Protein AF-A0A174U4W3-F1 (afdb_m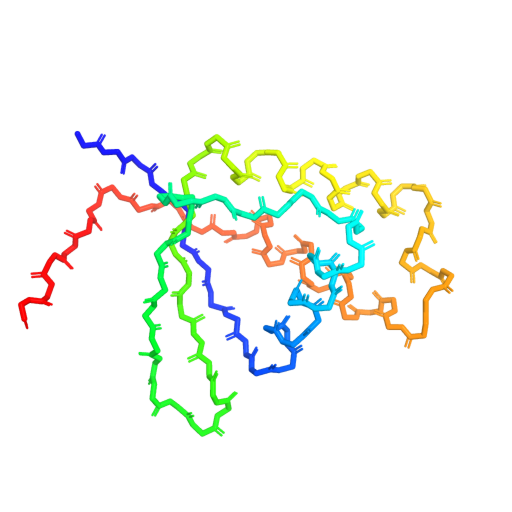onomer_lite)

pLDDT: mean 87.6, std 12.15, range [32.34, 96.44]

Organism: Bacteroides thetaiotaomicron (NCBI:txid818)

Radius of gyration: 13.61 Å; chains: 1; bounding box: 29×22×44 Å

Secondary structure (DSSP, 8-state):
---EEEEEE-HHHHHHHHHHHHTTSSPPPPTTTEEEEE---TT--EEEEEEHHHHHHHHHHHHHHHHTTTTTTSTTHHHHHHHHHHHHTPEEE-------

Structure (mmCIF, N/CA/C/O backbone):
data_AF-A0A174U4W3-F1
#
_entry.id   AF-A0A174U4W3-F1
#
loop_
_atom_site.group_PDB
_atom_site.id
_atom_site.type_symbol
_atom_site.label_atom_id
_atom_site.label_alt_id
_atom_site.label_comp_id
_atom_site.label_asym_id
_atom_site.label_entity_id
_atom_site.label_seq_id
_atom_site.pdbx_PDB_ins_code
_atom_site.Cartn_x
_atom_site.Cartn_y
_atom_site.Cartn_z
_atom_site.occupancy
_atom_site.B_iso_or_equiv
_atom_site.auth_seq_id
_atom_site.auth_comp_id
_atom_site.auth_asym_id
_atom_site.auth_atom_id
_atom_site.pdbx_PDB_model_num
ATOM 1 N N . MET A 1 1 ? -7.879 6.665 -21.535 1.00 56.38 1 MET A N 1
ATOM 2 C CA . MET A 1 1 ? -6.616 6.550 -20.781 1.00 56.38 1 MET A CA 1
ATOM 3 C C . MET A 1 1 ? -6.981 6.553 -19.312 1.00 56.38 1 MET A C 1
ATOM 5 O O . MET A 1 1 ? -7.648 7.485 -18.881 1.00 56.38 1 MET A O 1
ATOM 9 N N . GLU A 1 2 ? -6.683 5.474 -18.592 1.00 70.06 2 GLU A N 1
ATOM 10 C CA . GLU A 1 2 ? -7.009 5.361 -17.168 1.00 70.06 2 GLU A CA 1
ATOM 11 C C . GLU A 1 2 ? -5.755 5.687 -16.356 1.00 70.06 2 GLU A C 1
ATOM 13 O O . GLU A 1 2 ? -4.764 4.961 -16.418 1.00 70.06 2 GLU A O 1
ATOM 18 N N . THR A 1 3 ? -5.791 6.793 -15.613 1.00 84.56 3 THR A N 1
ATOM 19 C CA . THR A 1 3 ? -4.724 7.145 -14.673 1.00 84.56 3 THR A CA 1
ATOM 20 C C . THR A 1 3 ? -4.672 6.106 -13.559 1.00 84.56 3 THR A C 1
ATOM 22 O O . THR A 1 3 ? -5.705 5.751 -12.997 1.00 84.56 3 THR A O 1
ATOM 25 N N . LYS A 1 4 ? -3.472 5.641 -13.212 1.00 90.12 4 LYS A N 1
ATOM 26 C CA . LYS A 1 4 ? -3.233 4.712 -12.102 1.00 90.12 4 LYS A CA 1
ATOM 27 C C . LYS A 1 4 ? -2.179 5.246 -11.146 1.00 90.12 4 LYS A C 1
ATOM 29 O O . LYS A 1 4 ? -1.415 6.157 -11.470 1.00 90.12 4 LYS A O 1
ATOM 34 N N . LYS A 1 5 ? -2.138 4.655 -9.957 1.00 94.62 5 LYS A N 1
ATOM 35 C CA . LYS A 1 5 ? -1.129 4.929 -8.935 1.00 94.62 5 LYS A CA 1
ATOM 36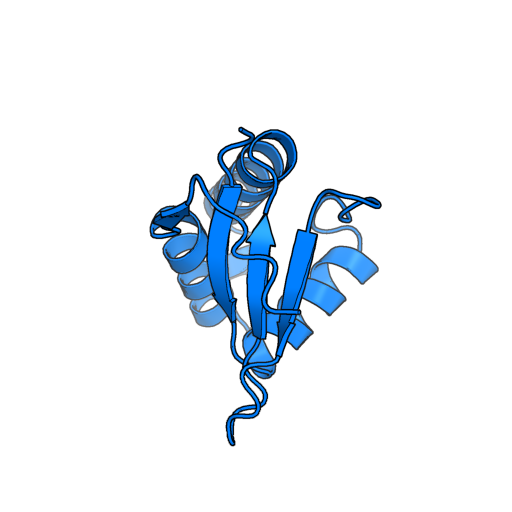 C C . LYS A 1 5 ? -0.022 3.896 -9.000 1.00 94.62 5 LYS A C 1
ATOM 38 O O . LYS A 1 5 ? -0.282 2.702 -8.887 1.00 94.62 5 LYS A O 1
ATOM 43 N N . LYS A 1 6 ? 1.213 4.353 -9.181 1.00 94.56 6 LYS A N 1
ATOM 44 C CA . LYS A 1 6 ? 2.406 3.509 -9.235 1.00 94.56 6 LYS A CA 1
ATOM 45 C C . LYS A 1 6 ? 3.169 3.589 -7.920 1.00 94.56 6 LYS A C 1
ATOM 47 O O . LYS A 1 6 ? 3.541 4.686 -7.494 1.00 94.56 6 LYS A O 1
ATOM 52 N N . GLN A 1 7 ? 3.459 2.428 -7.333 1.00 94.94 7 GLN A N 1
ATOM 53 C CA . GLN A 1 7 ? 4.343 2.309 -6.173 1.00 94.94 7 GLN A CA 1
ATOM 54 C C . GLN A 1 7 ? 5.138 0.995 -6.192 1.00 94.94 7 GLN A C 1
ATOM 56 O O . GLN A 1 7 ? 4.655 -0.022 -6.685 1.00 94.94 7 GLN A O 1
ATOM 61 N N . VAL A 1 8 ? 6.359 1.020 -5.659 1.00 93.94 8 VAL A N 1
ATOM 62 C CA . VAL A 1 8 ? 7.247 -0.137 -5.515 1.00 93.94 8 VAL A CA 1
ATOM 63 C C . VAL A 1 8 ? 7.222 -0.647 -4.076 1.00 93.94 8 VAL A C 1
ATOM 65 O O . VAL A 1 8 ? 7.451 0.104 -3.121 1.00 93.94 8 VAL A O 1
ATOM 68 N N . PHE A 1 9 ? 6.994 -1.949 -3.939 1.00 93.12 9 PHE A N 1
ATOM 69 C CA . PHE A 1 9 ? 7.011 -2.655 -2.663 1.00 93.12 9 PHE A CA 1
ATOM 70 C C . PHE A 1 9 ? 8.109 -3.715 -2.667 1.00 93.12 9 PHE A C 1
ATOM 72 O O . PHE 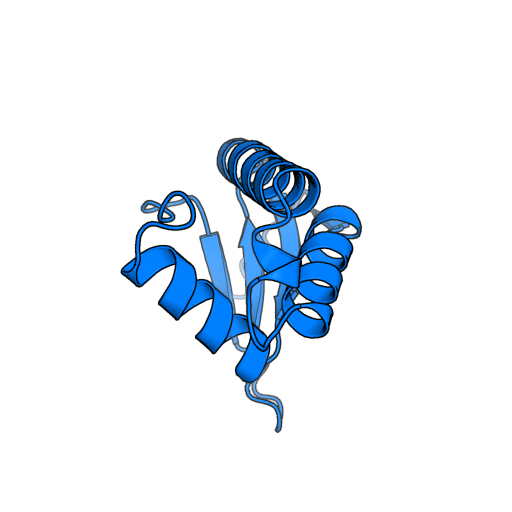A 1 9 ? 8.253 -4.443 -3.649 1.00 93.12 9 PHE A O 1
ATOM 79 N N . ASN A 1 10 ? 8.873 -3.814 -1.581 1.00 92.31 10 ASN A N 1
ATOM 80 C CA . ASN A 1 10 ? 9.854 -4.889 -1.398 1.00 92.31 10 ASN A CA 1
ATOM 81 C C . ASN A 1 10 ? 9.185 -6.187 -0.904 1.00 92.31 10 ASN A C 1
ATOM 83 O O . ASN A 1 10 ? 8.003 -6.196 -0.545 1.00 92.31 10 ASN A O 1
ATOM 87 N N . GLY A 1 11 ? 9.937 -7.290 -0.839 1.00 89.75 11 GLY A N 1
ATOM 88 C CA . GLY A 1 11 ? 9.397 -8.589 -0.418 1.00 89.75 11 GLY A CA 1
ATOM 89 C C . GLY A 1 11 ? 8.711 -8.589 0.958 1.00 89.75 11 GLY A C 1
ATOM 90 O O . GLY A 1 11 ? 7.667 -9.222 1.130 1.00 89.75 11 GLY A O 1
ATOM 91 N N . GLN A 1 12 ? 9.243 -7.846 1.934 1.00 90.25 12 GLN A N 1
ATOM 92 C CA . GLN A 1 12 ? 8.661 -7.760 3.280 1.00 90.25 12 GLN A CA 1
ATOM 93 C C . GLN A 1 12 ? 7.323 -7.006 3.277 1.00 90.25 12 GLN A C 1
ATOM 95 O O . GLN A 1 12 ? 6.345 -7.450 3.882 1.00 90.25 12 GLN A O 1
ATOM 100 N N . GLU A 1 13 ? 7.269 -5.877 2.579 1.00 92.19 13 GLU A N 1
ATOM 101 C CA . GLU A 1 13 ? 6.071 -5.053 2.413 1.00 92.19 13 GLU A CA 1
ATOM 102 C C . GLU A 1 13 ? 4.961 -5.819 1.689 1.00 92.19 13 GLU A C 1
ATOM 104 O O . GLU A 1 13 ? 3.807 -5.810 2.127 1.00 92.19 13 GLU A O 1
ATOM 109 N N . LEU A 1 14 ? 5.321 -6.554 0.633 1.00 92.12 14 LEU A N 1
ATOM 110 C CA . LEU A 1 14 ? 4.406 -7.427 -0.103 1.00 92.12 14 LEU A CA 1
ATOM 111 C C . LEU A 1 14 ? 3.829 -8.524 0.796 1.00 92.12 14 LEU A C 1
ATOM 113 O O . LEU A 1 14 ? 2.618 -8.756 0.783 1.00 92.12 14 LEU A O 1
ATOM 117 N N . ALA A 1 15 ? 4.667 -9.166 1.615 1.00 91.38 15 ALA A N 1
ATOM 118 C CA . ALA A 1 15 ? 4.213 -10.178 2.563 1.00 91.38 15 ALA A CA 1
ATOM 119 C C . ALA A 1 15 ? 3.236 -9.594 3.598 1.00 91.38 15 ALA A C 1
ATOM 121 O O . ALA A 1 15 ? 2.215 -10.215 3.905 1.00 91.38 15 ALA A O 1
ATOM 122 N N . MET A 1 16 ? 3.498 -8.384 4.103 1.00 91.62 16 MET A N 1
ATOM 123 C CA . MET A 1 16 ? 2.593 -7.704 5.035 1.00 91.62 16 MET A CA 1
ATOM 124 C C . MET A 1 16 ? 1.252 -7.344 4.395 1.00 91.62 16 MET A C 1
ATOM 126 O O . MET A 1 16 ? 0.207 -7.616 4.993 1.00 91.62 16 MET A O 1
ATOM 130 N N . LEU A 1 17 ? 1.256 -6.793 3.177 1.00 92.44 17 LEU A N 1
ATOM 131 C CA . LEU A 1 17 ? 0.029 -6.507 2.429 1.00 92.44 17 LEU A CA 1
ATOM 132 C C . LEU A 1 17 ? -0.780 -7.787 2.195 1.00 92.44 17 LEU A C 1
ATOM 134 O O . LEU A 1 17 ? -1.974 -7.834 2.496 1.00 92.44 17 LEU A O 1
ATOM 138 N N . PHE A 1 18 ? -0.121 -8.862 1.757 1.00 91.56 18 PHE A N 1
ATOM 139 C CA . PHE A 1 18 ? -0.766 -10.157 1.554 1.00 91.56 18 PHE A CA 1
ATOM 140 C C . PHE A 1 18 ? -1.412 -10.697 2.838 1.00 91.56 18 PHE A C 1
ATOM 142 O O . PHE A 1 18 ? -2.555 -11.167 2.814 1.00 91.56 18 PHE A O 1
ATOM 149 N N . GLN A 1 19 ? -0.720 -10.600 3.977 1.00 91.19 19 GLN A N 1
ATOM 150 C CA . GLN A 1 19 ? -1.279 -10.997 5.269 1.00 91.19 19 GLN A CA 1
ATOM 151 C C . GLN A 1 19 ? -2.470 -10.123 5.676 1.00 91.19 19 GLN A C 1
ATOM 153 O O . GLN A 1 19 ? -3.469 -10.660 6.162 1.00 91.19 19 GLN A O 1
ATOM 158 N N . ALA A 1 20 ? -2.401 -8.805 5.463 1.00 91.69 20 ALA A N 1
ATOM 159 C CA . ALA A 1 20 ? -3.497 -7.889 5.775 1.00 91.69 20 ALA A CA 1
ATOM 160 C C . ALA A 1 20 ? -4.755 -8.207 4.963 1.00 91.69 20 ALA A C 1
ATOM 162 O O . ALA A 1 20 ? -5.845 -8.317 5.531 1.00 91.69 20 ALA A O 1
ATOM 163 N N . PHE A 1 21 ? -4.597 -8.445 3.661 1.00 92.81 21 PHE A N 1
ATOM 164 C CA . PHE A 1 21 ? -5.687 -8.866 2.783 1.00 92.81 21 PHE A CA 1
ATOM 165 C C . PHE A 1 21 ? -6.237 -10.234 3.192 1.00 92.81 21 PHE A C 1
ATOM 167 O O . PHE A 1 21 ? -7.454 -10.420 3.296 1.00 92.81 21 PHE A O 1
ATOM 174 N N . SER A 1 22 ? -5.362 -11.191 3.505 1.00 90.69 22 SER A N 1
ATOM 175 C CA . SER A 1 22 ? -5.762 -12.528 3.957 1.00 90.69 22 SER A CA 1
ATOM 176 C C . SER A 1 22 ? -6.606 -12.464 5.231 1.00 90.69 22 SER A C 1
ATOM 178 O O . SER A 1 22 ? -7.675 -13.074 5.284 1.00 90.69 22 SER A O 1
ATOM 180 N N . LYS A 1 23 ? -6.195 -11.639 6.200 1.00 89.56 23 LYS A N 1
ATOM 181 C CA . LYS A 1 23 ? -6.897 -11.408 7.473 1.00 89.56 23 LYS A CA 1
ATOM 182 C C . LYS A 1 23 ? -8.087 -10.447 7.373 1.00 89.56 23 LYS A C 1
ATOM 184 O O . LYS A 1 23 ? -8.733 -10.207 8.386 1.00 89.56 23 LYS A O 1
ATOM 189 N N . ARG A 1 24 ? -8.392 -9.916 6.180 1.00 89.62 24 ARG A N 1
ATOM 190 C CA . ARG A 1 24 ? -9.461 -8.923 5.947 1.00 89.62 24 ARG A CA 1
ATOM 191 C C . ARG A 1 24 ? -9.307 -7.667 6.818 1.00 89.62 24 ARG A C 1
ATOM 193 O O . ARG A 1 24 ? -10.296 -7.079 7.238 1.00 89.62 24 ARG A O 1
ATOM 200 N N . ILE A 1 25 ? -8.061 -7.277 7.101 1.00 89.56 25 ILE A N 1
ATOM 201 C CA . ILE A 1 25 ? -7.745 -6.006 7.774 1.00 89.56 25 ILE A CA 1
ATOM 202 C C . ILE A 1 25 ? -8.024 -4.839 6.820 1.00 89.56 25 ILE A C 1
ATOM 204 O O . ILE A 1 25 ? -8.536 -3.809 7.249 1.00 89.56 25 ILE A O 1
ATOM 208 N N . PHE A 1 26 ? -7.718 -5.047 5.538 1.00 93.19 26 PHE A N 1
ATOM 209 C CA . PHE A 1 26 ? -8.000 -4.140 4.432 1.00 93.19 26 PHE A CA 1
ATOM 210 C C . PHE A 1 26 ? -8.818 -4.856 3.359 1.00 93.19 26 PHE A C 1
ATOM 212 O O . PHE A 1 26 ? -8.776 -6.092 3.250 1.00 93.19 26 PHE A O 1
ATOM 219 N N . SER A 1 27 ? -9.540 -4.077 2.561 1.00 93.81 27 SER A N 1
ATOM 220 C CA . SER A 1 27 ? -10.298 -4.559 1.414 1.00 93.81 27 SER A CA 1
ATOM 221 C C . SER A 1 27 ? -9.373 -5.279 0.440 1.00 93.81 27 SER A C 1
ATOM 223 O O . SER A 1 27 ? -8.338 -4.758 0.019 1.00 93.81 27 SER A O 1
ATOM 225 N N . ARG A 1 28 ? -9.734 -6.518 0.091 1.00 92.94 28 ARG A N 1
ATOM 226 C CA . ARG A 1 28 ? -8.946 -7.317 -0.850 1.00 92.94 28 ARG A CA 1
ATOM 227 C C . ARG A 1 28 ? -9.060 -6.719 -2.255 1.00 92.94 28 ARG A C 1
ATOM 229 O O . ARG A 1 28 ? -10.181 -6.407 -2.656 1.00 92.94 28 ARG A O 1
ATOM 236 N N . PRO A 1 29 ? -7.953 -6.627 -3.008 1.00 93.00 29 PRO A N 1
ATOM 237 C CA . PRO A 1 29 ? -8.019 -6.202 -4.398 1.00 93.00 29 PRO A CA 1
ATOM 238 C C . PRO A 1 29 ? -8.810 -7.224 -5.222 1.00 93.00 29 PRO A C 1
ATOM 240 O O . PRO A 1 29 ? -8.685 -8.438 -5.021 1.00 93.00 29 PRO A O 1
ATOM 243 N N . GLN A 1 30 ? -9.620 -6.733 -6.151 1.00 93.06 30 GLN A N 1
ATOM 244 C CA . GLN A 1 30 ? -10.326 -7.524 -7.150 1.00 93.06 30 GLN A CA 1
ATOM 245 C C . GLN A 1 30 ? -9.556 -7.546 -8.475 1.00 93.06 30 GLN A C 1
ATOM 247 O O . GLN A 1 30 ? -8.544 -6.866 -8.671 1.00 93.06 30 GLN A O 1
ATOM 252 N N . LYS A 1 31 ? -10.027 -8.371 -9.416 1.00 90.62 31 LYS A N 1
ATOM 253 C CA . LYS A 1 31 ? -9.454 -8.427 -10.762 1.00 90.62 31 LYS A CA 1
ATOM 254 C C . LYS A 1 31 ? -9.546 -7.041 -11.411 1.00 90.62 31 LYS A C 1
ATOM 256 O O . LYS A 1 31 ? -10.642 -6.532 -11.599 1.00 90.62 31 LYS A O 1
ATOM 261 N N . GLY A 1 32 ? -8.398 -6.487 -11.798 1.00 89.62 32 GLY A N 1
ATOM 262 C CA . GLY A 1 32 ? -8.293 -5.164 -12.424 1.00 89.62 32 GLY A CA 1
ATOM 263 C C . GLY A 1 32 ? -7.831 -4.050 -11.480 1.00 89.62 32 GLY A C 1
ATOM 264 O O . GLY A 1 32 ? -7.327 -3.039 -11.968 1.00 89.62 32 GLY A O 1
ATOM 265 N N . ASP A 1 33 ? -7.900 -4.255 -10.160 1.00 93.44 33 ASP A N 1
ATOM 266 C CA . ASP A 1 33 ? -7.512 -3.233 -9.177 1.00 93.44 33 ASP A CA 1
ATOM 267 C C . ASP A 1 33 ? -6.003 -3.036 -9.080 1.00 93.44 33 ASP A C 1
ATOM 269 O O . ASP A 1 33 ? -5.529 -1.920 -8.885 1.00 93.44 33 ASP A O 1
ATOM 273 N N . ILE A 1 34 ? -5.237 -4.118 -9.219 1.00 93.19 34 ILE A N 1
ATOM 274 C CA . ILE A 1 34 ? -3.777 -4.088 -9.170 1.00 93.19 34 ILE A CA 1
ATOM 275 C C . ILE A 1 34 ? -3.236 -4.855 -10.368 1.00 93.19 34 ILE A C 1
ATOM 277 O O . ILE A 1 34 ? -3.546 -6.031 -10.561 1.00 93.19 34 ILE A O 1
ATOM 281 N N . TYR A 1 35 ? -2.379 -4.197 -11.140 1.00 92.38 35 TYR A N 1
ATOM 282 C CA . TYR A 1 35 ? -1.427 -4.865 -12.017 1.00 92.38 35 TYR A CA 1
ATOM 283 C C . TYR A 1 35 ? -0.049 -4.833 -11.364 1.00 92.38 35 TYR A C 1
ATOM 285 O O . TYR A 1 35 ? 0.361 -3.804 -10.827 1.00 92.38 35 TYR A O 1
ATOM 293 N N . SER A 1 36 ? 0.666 -5.951 -11.397 1.00 91.25 36 SER A N 1
ATOM 294 C CA . SER A 1 36 ? 1.973 -6.091 -10.767 1.00 91.25 36 SER A CA 1
ATOM 295 C C . SER A 1 36 ? 3.040 -6.449 -11.799 1.00 91.25 36 SER A C 1
ATOM 297 O O . SER A 1 36 ? 2.822 -7.269 -12.688 1.00 91.25 36 SER A O 1
ATOM 299 N N . LYS A 1 37 ? 4.212 -5.825 -11.676 1.00 91.38 37 LYS A N 1
ATOM 300 C CA . LYS A 1 37 ? 5.401 -6.118 -12.478 1.00 91.38 37 LYS A CA 1
ATOM 301 C C . LYS A 1 37 ? 6.562 -6.399 -11.532 1.00 91.38 37 LYS A C 1
ATOM 303 O O . LYS A 1 37 ? 6.966 -5.511 -10.782 1.00 91.38 37 LYS A O 1
ATOM 308 N N . SER A 1 38 ? 7.081 -7.627 -11.560 1.00 88.56 38 SER A N 1
ATOM 309 C CA . SER A 1 38 ? 8.302 -7.959 -10.820 1.00 88.56 38 SER A CA 1
ATOM 310 C C . SER A 1 38 ? 9.461 -7.127 -11.359 1.00 88.56 38 SER A C 1
ATOM 312 O O . SER A 1 38 ? 9.608 -6.982 -12.574 1.00 88.56 38 SER A O 1
ATOM 314 N N . ASN A 1 39 ? 10.272 -6.579 -10.458 1.00 87.00 39 ASN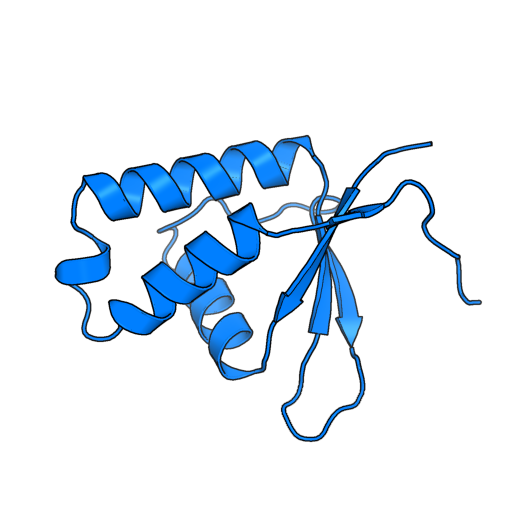 A N 1
ATOM 315 C CA . ASN A 1 39 ? 11.458 -5.817 -10.835 1.00 87.00 39 ASN A CA 1
ATOM 316 C C . ASN A 1 39 ? 12.714 -6.700 -10.942 1.00 87.00 39 ASN A C 1
ATOM 318 O O . ASN A 1 39 ? 13.781 -6.165 -11.221 1.00 87.00 39 ASN A O 1
ATOM 322 N N . TYR A 1 40 ? 12.598 -8.021 -10.724 1.00 75.19 40 TYR A N 1
ATOM 323 C CA . TYR A 1 40 ? 13.710 -8.987 -10.753 1.00 75.19 40 TYR A CA 1
ATOM 324 C C . TYR A 1 40 ? 14.951 -8.529 -9.959 1.00 75.19 40 TYR A C 1
ATOM 326 O O . TYR A 1 40 ? 16.084 -8.751 -10.376 1.00 75.19 40 TYR A O 1
ATOM 334 N N . SER A 1 41 ? 14.729 -7.851 -8.832 1.00 70.62 41 SER A N 1
ATOM 335 C CA . SER A 1 41 ? 15.769 -7.338 -7.940 1.00 70.62 41 SER A CA 1
ATOM 336 C C . SER A 1 41 ? 16.050 -8.302 -6.783 1.00 70.62 41 SER A C 1
ATOM 338 O O . SER A 1 41 ? 15.190 -9.105 -6.415 1.00 70.62 41 SER A O 1
ATOM 340 N N . ASP A 1 42 ? 17.228 -8.180 -6.162 1.00 69.00 42 ASP A N 1
ATOM 341 C CA . ASP A 1 42 ? 17.675 -9.037 -5.046 1.00 69.00 42 ASP A CA 1
ATOM 342 C C . ASP A 1 42 ? 16.741 -9.000 -3.817 1.00 69.00 42 ASP A C 1
ATOM 344 O O . ASP A 1 42 ? 16.716 -9.930 -3.012 1.00 69.00 42 ASP A O 1
ATOM 348 N N . ASP A 1 43 ? 15.934 -7.946 -3.671 1.00 75.38 43 ASP A N 1
ATOM 349 C CA . ASP A 1 43 ? 14.958 -7.766 -2.587 1.00 75.38 43 ASP A CA 1
ATOM 350 C C . ASP A 1 43 ? 13.544 -8.287 -2.923 1.00 75.38 43 ASP A C 1
ATOM 352 O O . ASP A 1 43 ? 12.592 -8.048 -2.167 1.00 75.38 43 ASP A O 1
ATOM 356 N N . ASN A 1 44 ? 13.396 -8.987 -4.055 1.00 81.81 44 ASN A N 1
ATOM 357 C CA . ASN A 1 44 ? 12.122 -9.455 -4.601 1.00 81.81 44 ASN A CA 1
ATOM 358 C C . ASN A 1 44 ? 11.077 -8.332 -4.731 1.00 81.81 44 ASN A C 1
ATOM 360 O O . ASN A 1 44 ? 9.885 -8.550 -4.484 1.00 81.81 44 ASN A O 1
ATOM 364 N N . SER A 1 45 ? 11.508 -7.115 -5.085 1.00 90.19 45 SER A N 1
ATOM 365 C CA . SER A 1 45 ? 10.582 -5.993 -5.224 1.00 90.19 45 SER A CA 1
ATOM 366 C C . SER A 1 45 ? 9.626 -6.148 -6.407 1.00 90.19 45 SER A C 1
ATOM 368 O O . SER A 1 45 ? 9.913 -6.773 -7.437 1.00 90.19 45 SER A O 1
ATOM 370 N N . CYS A 1 46 ? 8.456 -5.541 -6.254 1.00 92.56 46 CYS A N 1
ATOM 371 C CA . CYS A 1 46 ? 7.400 -5.545 -7.244 1.00 92.56 46 CYS A CA 1
ATOM 372 C C . CYS A 1 46 ? 6.806 -4.145 -7.379 1.00 92.56 46 CYS A C 1
ATOM 374 O O . CYS A 1 46 ? 6.475 -3.487 -6.388 1.00 92.56 46 CYS A O 1
ATOM 376 N N . THR A 1 47 ? 6.659 -3.693 -8.619 1.00 93.81 47 THR A N 1
ATOM 377 C CA . THR A 1 47 ? 5.956 -2.455 -8.944 1.00 93.81 47 THR A CA 1
ATOM 378 C C . THR A 1 47 ? 4.470 -2.749 -9.086 1.00 93.81 47 THR A C 1
ATOM 380 O O . THR A 1 47 ? 4.071 -3.567 -9.915 1.00 93.81 47 THR A O 1
ATOM 383 N N . PHE A 1 48 ? 3.644 -2.072 -8.296 1.00 94.25 48 PHE A N 1
ATOM 384 C CA . PHE A 1 48 ? 2.191 -2.123 -8.392 1.00 94.25 48 PHE A CA 1
ATOM 385 C C . PHE A 1 48 ? 1.665 -0.899 -9.129 1.00 94.25 48 PHE A C 1
ATOM 387 O O . PHE A 1 48 ? 2.086 0.228 -8.872 1.00 94.25 48 PHE A O 1
ATOM 394 N N . TYR A 1 49 ? 0.703 -1.149 -10.006 1.00 94.00 49 TYR A N 1
ATOM 395 C CA . TYR A 1 49 ? -0.090 -0.157 -10.709 1.00 94.00 49 TYR A CA 1
ATOM 396 C C . TYR A 1 49 ? -1.541 -0.336 -10.274 1.00 94.00 49 TYR A C 1
ATOM 398 O O . TYR A 1 49 ? -2.199 -1.311 -10.644 1.00 94.00 49 TYR A O 1
ATOM 406 N N . ILE A 1 50 ? -2.005 0.590 -9.448 1.00 94.62 50 ILE A N 1
ATOM 407 C CA . ILE A 1 50 ? -3.242 0.492 -8.684 1.00 94.62 50 ILE A CA 1
ATOM 408 C C . ILE A 1 50 ? -4.309 1.370 -9.345 1.00 94.62 50 ILE A C 1
ATOM 410 O O . ILE A 1 50 ? -4.037 2.535 -9.650 1.00 94.62 50 ILE A O 1
ATOM 414 N N . SER A 1 51 ? -5.507 0.830 -9.584 1.00 94.44 51 SER A N 1
ATOM 415 C CA . SER A 1 51 ? -6.656 1.616 -10.056 1.00 94.44 51 SER A CA 1
ATOM 416 C C . SER A 1 51 ? -6.969 2.739 -9.061 1.00 94.44 51 SER A C 1
ATOM 418 O O . SER A 1 51 ? -6.804 2.569 -7.851 1.00 94.44 51 SER A O 1
ATOM 420 N N . LEU A 1 52 ? -7.405 3.905 -9.545 1.00 93.25 52 LEU A N 1
ATOM 421 C CA . LEU A 1 52 ? -7.669 5.048 -8.660 1.00 93.25 52 LEU A CA 1
ATOM 422 C C . LEU A 1 52 ? -8.764 4.743 -7.632 1.00 93.25 52 LEU A C 1
ATOM 424 O O . LEU A 1 52 ? -8.596 5.039 -6.453 1.00 93.25 52 LEU A O 1
ATOM 428 N N . SER A 1 53 ? -9.838 4.074 -8.058 1.00 93.00 53 SER A N 1
ATOM 429 C CA . SER A 1 53 ? -10.949 3.691 -7.180 1.00 93.00 53 SER A CA 1
ATOM 430 C C . SER A 1 53 ? -10.501 2.802 -6.018 1.00 93.00 53 SER A C 1
ATOM 432 O O . SER A 1 53 ? -10.922 2.999 -4.873 1.00 93.00 53 SER A O 1
ATOM 434 N N . TYR A 1 54 ? -9.634 1.826 -6.296 1.00 95.56 54 TYR A N 1
ATOM 435 C CA . TYR A 1 54 ? -9.113 0.941 -5.262 1.00 95.56 54 TYR A CA 1
ATOM 436 C C . TYR A 1 54 ? -8.045 1.633 -4.413 1.00 95.56 54 TYR A C 1
ATOM 438 O O . TYR A 1 54 ? -8.039 1.466 -3.195 1.00 95.56 54 TYR A O 1
ATOM 446 N N . TYR A 1 55 ? -7.187 2.456 -5.020 1.00 95.75 55 TYR A N 1
ATOM 447 C CA . TYR A 1 55 ? -6.189 3.244 -4.300 1.00 95.75 55 TYR A CA 1
ATOM 448 C C . TYR A 1 55 ? -6.823 4.158 -3.246 1.00 95.75 55 TYR A C 1
ATOM 450 O O . TYR A 1 55 ? -6.388 4.131 -2.097 1.00 95.75 55 TYR A O 1
ATOM 458 N N . ASP A 1 56 ? -7.866 4.914 -3.601 1.00 94.88 56 ASP A N 1
ATOM 459 C CA . ASP A 1 56 ? -8.533 5.834 -2.671 1.00 94.88 56 ASP A CA 1
ATOM 460 C C . ASP A 1 56 ? -9.158 5.076 -1.492 1.00 94.88 56 ASP A C 1
ATOM 462 O O . ASP A 1 56 ? -9.063 5.499 -0.335 1.00 94.88 56 ASP A O 1
ATOM 466 N N . THR A 1 57 ? -9.752 3.913 -1.778 1.00 95.81 57 THR A N 1
ATOM 467 C CA . THR A 1 57 ? -10.306 3.016 -0.757 1.00 95.81 57 THR A CA 1
ATOM 468 C C . THR A 1 57 ? -9.204 2.517 0.174 1.00 95.81 57 THR A C 1
ATOM 470 O O . THR A 1 57 ? -9.303 2.676 1.392 1.00 95.81 57 THR A O 1
ATOM 473 N N . LEU A 1 58 ? -8.127 1.969 -0.390 1.00 95.62 58 LEU A N 1
ATOM 474 C CA . LEU A 1 58 ? -7.013 1.408 0.364 1.00 95.62 58 LEU A CA 1
ATOM 475 C C . LEU A 1 58 ? -6.321 2.476 1.220 1.00 95.62 58 LEU A C 1
ATOM 477 O O . LEU A 1 58 ? -6.091 2.258 2.408 1.00 95.62 58 LEU A O 1
ATOM 481 N N . LEU A 1 59 ? -6.031 3.650 0.654 1.00 96.06 59 LEU A N 1
ATOM 482 C CA . LEU A 1 59 ? -5.388 4.749 1.374 1.00 96.06 59 LEU A CA 1
ATOM 483 C C . LEU A 1 59 ? -6.242 5.208 2.561 1.00 96.06 59 LEU A C 1
ATOM 485 O O . LEU A 1 59 ? -5.725 5.368 3.670 1.00 96.06 59 LEU A O 1
ATOM 489 N N . LYS A 1 60 ? -7.555 5.356 2.357 1.00 96.44 60 LYS A N 1
ATOM 490 C CA . LYS A 1 60 ? -8.489 5.711 3.429 1.00 96.44 60 LYS A CA 1
ATOM 491 C C . LYS A 1 60 ? -8.511 4.657 4.535 1.00 96.44 60 LYS A C 1
ATOM 493 O O . LYS A 1 60 ? -8.541 5.004 5.715 1.00 96.44 60 LYS A O 1
ATOM 498 N N . GLU A 1 61 ? -8.482 3.373 4.187 1.00 95.88 61 GLU A N 1
ATOM 499 C CA . GLU A 1 61 ? -8.415 2.293 5.175 1.00 95.88 61 GLU A CA 1
ATOM 500 C C . GLU A 1 61 ? -7.107 2.312 5.978 1.00 95.88 61 GLU A C 1
ATOM 502 O O . GLU A 1 61 ? -7.145 2.153 7.202 1.00 95.88 61 GLU A O 1
ATOM 507 N N . PHE A 1 62 ? -5.968 2.570 5.327 1.00 95.44 62 PHE A N 1
ATOM 508 C CA . PHE A 1 62 ? -4.675 2.737 5.997 1.00 95.44 62 PHE A CA 1
ATOM 509 C C . PHE A 1 62 ? -4.690 3.913 6.979 1.00 95.44 62 PHE A C 1
ATOM 511 O O . PHE A 1 62 ? -4.312 3.750 8.140 1.00 95.44 62 PHE A O 1
ATOM 518 N N . GLN A 1 63 ? -5.186 5.074 6.548 1.00 95.12 63 GLN A N 1
ATOM 519 C CA . GLN A 1 63 ? -5.305 6.260 7.400 1.00 95.12 63 GLN A CA 1
ATOM 520 C C . GLN A 1 63 ? -6.243 6.012 8.587 1.00 95.12 63 GLN A C 1
ATOM 522 O O . GLN A 1 63 ? -5.909 6.345 9.724 1.00 95.12 63 GLN A O 1
ATOM 527 N N . ASN A 1 64 ? -7.384 5.356 8.360 1.00 95.00 64 ASN A N 1
ATOM 528 C CA . ASN A 1 64 ? -8.304 4.988 9.435 1.00 95.00 64 ASN A CA 1
ATOM 529 C C . ASN A 1 64 ? -7.657 4.022 10.434 1.00 95.00 64 ASN A C 1
ATOM 531 O O . ASN A 1 64 ? -7.823 4.183 11.642 1.00 95.00 64 ASN A O 1
ATOM 535 N N . ALA A 1 65 ? -6.910 3.023 9.955 1.00 92.69 65 ALA A N 1
ATOM 536 C CA . ALA A 1 65 ? -6.207 2.082 10.819 1.00 92.69 65 ALA A CA 1
ATOM 537 C C . ALA A 1 65 ? -5.109 2.768 11.648 1.00 92.69 65 ALA A C 1
ATOM 539 O O . ALA A 1 65 ? -4.953 2.443 12.829 1.00 92.69 65 ALA A O 1
ATOM 540 N N . TYR A 1 66 ? -4.409 3.744 11.065 1.00 92.50 66 TYR A N 1
ATOM 541 C CA . TYR A 1 66 ? -3.447 4.584 11.774 1.00 92.50 66 TYR A CA 1
ATOM 542 C C . TYR A 1 66 ? -4.118 5.412 12.879 1.00 92.50 66 TYR A C 1
ATOM 544 O O . TYR A 1 66 ? -3.719 5.315 14.038 1.00 92.50 66 TYR A O 1
ATOM 552 N N . VAL A 1 67 ? -5.187 6.149 12.554 1.00 92.88 67 VAL A N 1
ATOM 553 C CA . VAL A 1 67 ? -5.933 6.992 13.513 1.00 92.88 67 VAL A CA 1
ATOM 554 C C . VAL A 1 67 ? -6.547 6.166 14.647 1.00 92.88 67 VAL A C 1
ATOM 556 O O . VAL A 1 67 ? -6.565 6.602 15.794 1.00 92.88 67 VAL A O 1
ATOM 559 N N . GLN A 1 68 ? -7.001 4.944 14.361 1.00 91.69 68 GLN A N 1
ATOM 560 C CA . GLN A 1 68 ? -7.521 4.009 15.368 1.00 91.69 68 GLN A CA 1
ATOM 561 C C . GLN A 1 68 ? -6.417 3.339 16.208 1.00 91.69 68 GLN A C 1
ATOM 563 O O . GLN A 1 68 ? -6.709 2.465 17.023 1.00 91.69 68 GLN A O 1
ATOM 568 N N . GLY A 1 69 ? -5.144 3.678 15.984 1.00 88.56 69 GLY A N 1
ATOM 569 C CA . GLY A 1 69 ? -4.009 3.100 16.698 1.00 88.56 69 GLY A CA 1
ATOM 570 C C . GLY A 1 69 ? -3.758 1.624 16.380 1.00 88.56 69 GLY A C 1
ATOM 571 O O . GLY A 1 69 ? -2.987 0.978 17.086 1.00 88.56 69 GLY A O 1
ATOM 572 N N . LYS A 1 70 ? -4.370 1.048 15.334 1.00 87.56 70 LYS A N 1
ATOM 573 C CA . LYS A 1 70 ? -4.202 -0.380 14.994 1.00 87.56 70 LYS A CA 1
ATOM 574 C C . LYS A 1 70 ? -2.750 -0.724 14.667 1.00 87.56 70 LYS A C 1
ATOM 576 O O . LYS A 1 70 ? -2.308 -1.835 14.945 1.00 87.56 70 LYS A O 1
ATOM 581 N N . PHE A 1 71 ? -2.005 0.231 14.110 1.00 87.12 71 PHE A N 1
ATOM 582 C CA . PHE A 1 71 ? -0.581 0.058 13.818 1.00 87.12 71 PHE A CA 1
ATOM 583 C C . PHE A 1 71 ? 0.250 0.013 15.103 1.00 87.12 71 PHE A C 1
ATOM 585 O O . PHE A 1 71 ? 1.084 -0.880 15.241 1.00 87.12 71 PHE A O 1
ATOM 592 N N . ALA A 1 72 ? -0.040 0.891 16.069 1.00 81.94 72 ALA A N 1
ATOM 593 C CA . ALA A 1 72 ? 0.652 0.957 17.358 1.00 81.94 72 ALA A CA 1
ATOM 594 C C . ALA A 1 72 ? 0.434 -0.296 18.220 1.00 81.94 72 ALA A C 1
ATOM 596 O O . ALA A 1 72 ? 1.343 -0.728 18.918 1.00 81.94 72 ALA A O 1
ATOM 597 N N . HIS A 1 73 ? -0.742 -0.921 18.119 1.00 81.75 73 HIS A N 1
ATOM 598 C CA . HIS A 1 73 ? -1.036 -2.200 18.776 1.00 81.75 73 HIS A CA 1
ATOM 599 C C . HIS A 1 73 ? -0.413 -3.415 18.066 1.00 81.75 73 HIS A C 1
ATOM 601 O O . HIS A 1 73 ? -0.563 -4.544 18.531 1.00 81.75 73 HIS A O 1
ATOM 607 N N . SER A 1 74 ? 0.263 -3.214 16.932 1.00 79.38 74 SER A N 1
ATOM 608 C CA . SER A 1 74 ? 0.975 -4.274 16.224 1.00 79.38 74 SER A CA 1
ATOM 609 C C . SER A 1 74 ? 2.473 -4.227 16.531 1.00 79.38 74 SER A C 1
ATOM 611 O O . SER A 1 74 ? 3.065 -3.154 16.629 1.00 79.38 74 SER A O 1
ATOM 613 N N . ASN A 1 75 ? 3.129 -5.390 16.531 1.00 83.25 75 ASN A N 1
ATOM 614 C CA . ASN A 1 75 ? 4.594 -5.484 16.617 1.00 83.25 75 ASN A CA 1
ATOM 615 C C . ASN A 1 75 ? 5.319 -4.941 15.362 1.00 83.25 75 ASN A C 1
ATOM 617 O O . ASN A 1 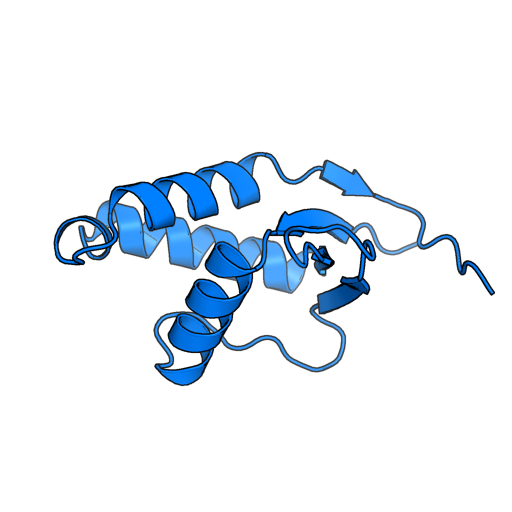75 ? 6.533 -5.071 15.250 1.00 83.25 75 ASN A O 1
ATOM 621 N N . ALA A 1 76 ? 4.589 -4.358 14.402 1.00 86.00 76 ALA A N 1
ATOM 622 C CA . ALA A 1 76 ? 5.094 -3.869 13.121 1.00 86.00 76 ALA A CA 1
ATOM 623 C C . ALA A 1 76 ? 4.679 -2.410 12.839 1.00 86.00 76 ALA A C 1
ATOM 625 O O . ALA A 1 76 ? 4.544 -2.022 11.679 1.00 86.00 76 ALA A O 1
ATOM 626 N N . ASN A 1 77 ? 4.467 -1.596 13.885 1.00 88.88 77 ASN A N 1
ATOM 627 C CA . ASN A 1 77 ? 4.005 -0.206 13.768 1.00 88.88 77 ASN A CA 1
ATOM 628 C C . ASN A 1 77 ? 4.793 0.611 12.729 1.00 88.88 77 ASN A C 1
ATOM 630 O O . ASN A 1 77 ? 4.203 1.189 11.821 1.00 88.88 77 ASN A O 1
ATOM 634 N N . ILE A 1 78 ? 6.128 0.606 12.830 1.00 90.44 78 ILE A N 1
ATOM 635 C CA . ILE A 1 78 ? 7.008 1.357 11.920 1.00 90.44 78 ILE A CA 1
ATOM 636 C C . ILE A 1 78 ? 6.783 0.920 10.469 1.00 90.44 78 ILE A C 1
ATOM 638 O O . ILE A 1 78 ? 6.657 1.760 9.583 1.00 90.44 78 ILE A O 1
ATOM 642 N N . THR A 1 79 ? 6.668 -0.384 10.213 1.00 90.12 79 THR A N 1
ATOM 643 C CA . THR A 1 79 ? 6.456 -0.893 8.856 1.00 90.12 79 THR A CA 1
ATOM 644 C C . THR A 1 79 ? 5.079 -0.513 8.308 1.00 90.12 79 THR A C 1
ATOM 646 O O . THR A 1 79 ? 4.977 -0.167 7.134 1.00 90.12 79 THR A O 1
ATOM 649 N N . TRP A 1 80 ? 4.028 -0.494 9.137 1.00 92.81 80 TRP A N 1
ATOM 650 C CA . TRP A 1 80 ? 2.706 -0.015 8.711 1.00 92.81 80 TRP A CA 1
ATOM 651 C C . TRP A 1 80 ? 2.683 1.478 8.393 1.00 92.81 80 TRP A C 1
ATOM 653 O O . TRP A 1 80 ? 2.092 1.878 7.391 1.00 92.81 80 TRP A O 1
ATOM 663 N N . VAL A 1 81 ? 3.347 2.295 9.214 1.00 93.19 81 VAL A N 1
ATOM 664 C CA . VAL A 1 81 ? 3.491 3.734 8.956 1.00 93.19 81 VAL A CA 1
ATOM 665 C C . VAL A 1 81 ? 4.267 3.966 7.657 1.00 93.19 81 VAL A C 1
ATOM 667 O O . VAL A 1 81 ? 3.840 4.763 6.825 1.00 93.19 81 VAL A O 1
ATOM 670 N N . ASN A 1 82 ? 5.343 3.210 7.423 1.00 93.69 82 ASN A N 1
ATOM 671 C CA . ASN A 1 82 ? 6.109 3.292 6.179 1.00 93.69 82 ASN A CA 1
ATOM 672 C C . ASN A 1 82 ? 5.272 2.891 4.955 1.00 93.69 82 ASN A C 1
ATOM 674 O O . ASN A 1 82 ? 5.328 3.573 3.934 1.00 93.69 82 ASN A O 1
ATOM 678 N N . LEU A 1 83 ? 4.460 1.833 5.056 1.00 94.12 83 LEU A N 1
ATOM 679 C CA . LEU A 1 83 ? 3.532 1.428 3.994 1.00 94.12 83 LEU A CA 1
ATOM 680 C C . LEU A 1 83 ? 2.490 2.512 3.695 1.00 94.12 83 LEU A C 1
ATOM 682 O O . LEU A 1 83 ? 2.218 2.789 2.529 1.00 94.12 83 LEU A O 1
ATOM 686 N N . MET A 1 84 ? 1.933 3.146 4.730 1.00 94.62 84 MET A N 1
ATOM 687 C CA . MET A 1 84 ? 0.995 4.257 4.563 1.00 94.62 84 MET A CA 1
ATOM 688 C C . MET A 1 84 ? 1.655 5.436 3.841 1.00 94.62 84 MET A C 1
ATOM 690 O O . MET A 1 84 ? 1.096 5.936 2.869 1.00 94.62 84 MET A O 1
ATOM 694 N N . ASN A 1 85 ? 2.852 5.843 4.271 1.00 94.81 85 ASN A N 1
ATOM 695 C CA . ASN A 1 85 ? 3.588 6.937 3.635 1.00 94.81 85 ASN A CA 1
ATOM 696 C C . ASN A 1 85 ? 3.925 6.606 2.177 1.00 94.81 85 ASN A C 1
ATOM 698 O O . ASN A 1 85 ? 3.682 7.422 1.295 1.00 94.81 85 ASN A O 1
ATOM 702 N N . LYS A 1 86 ? 4.339 5.367 1.883 1.00 94.19 86 LYS A N 1
ATOM 703 C CA . LYS A 1 86 ? 4.512 4.905 0.500 1.00 94.19 86 LYS A CA 1
ATOM 704 C C . LYS A 1 86 ? 3.228 5.019 -0.320 1.00 94.19 86 LYS A C 1
ATOM 706 O O . LYS A 1 86 ? 3.284 5.419 -1.478 1.00 94.19 86 LYS A O 1
ATOM 711 N N . LEU A 1 87 ? 2.068 4.670 0.230 1.00 93.50 87 LEU A N 1
ATOM 712 C CA . LEU A 1 87 ? 0.811 4.852 -0.499 1.00 93.50 87 LEU A CA 1
ATOM 713 C C . LEU A 1 87 ? 0.522 6.337 -0.752 1.00 93.50 87 LEU A C 1
ATOM 715 O O . LEU A 1 87 ? 0.124 6.680 -1.861 1.00 93.50 87 LEU A O 1
ATOM 719 N N . ILE A 1 88 ? 0.770 7.221 0.217 1.00 93.69 88 ILE A N 1
ATOM 720 C CA . ILE A 1 88 ? 0.613 8.678 0.052 1.00 93.69 88 ILE A CA 1
ATOM 721 C C . ILE A 1 88 ? 1.528 9.206 -1.064 1.00 93.69 88 ILE A C 1
ATOM 723 O O . ILE A 1 88 ? 1.065 9.933 -1.942 1.00 93.69 88 ILE A O 1
ATOM 727 N N . ASP A 1 89 ? 2.782 8.758 -1.092 1.00 93.00 89 ASP A N 1
ATOM 728 C CA . ASP A 1 89 ? 3.801 9.183 -2.060 1.00 93.00 89 ASP A CA 1
ATOM 729 C C . ASP A 1 89 ? 3.676 8.485 -3.432 1.00 93.00 89 ASP A C 1
ATOM 731 O O . ASP A 1 89 ? 4.533 8.640 -4.307 1.00 93.00 89 ASP A O 1
ATOM 735 N N . ALA A 1 90 ? 2.620 7.692 -3.651 1.00 92.75 90 ALA A N 1
ATOM 736 C CA . ALA A 1 90 ? 2.416 6.974 -4.903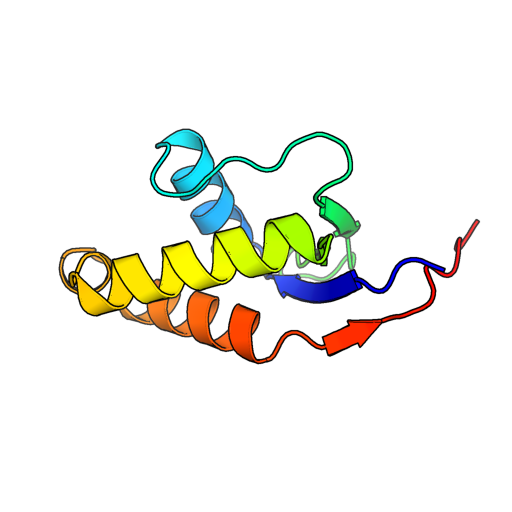 1.00 92.75 90 ALA A CA 1
ATOM 737 C C . ALA A 1 90 ? 2.223 7.939 -6.087 1.00 92.75 90 ALA A C 1
ATOM 739 O O . ALA A 1 90 ? 1.340 8.810 -6.104 1.00 92.75 90 ALA A O 1
ATOM 740 N N . SER A 1 91 ? 3.027 7.723 -7.127 1.00 91.81 91 SER A N 1
ATOM 741 C CA . SER A 1 91 ? 3.053 8.562 -8.329 1.00 91.81 91 SER A CA 1
ATOM 742 C C . SER A 1 91 ? 1.856 8.296 -9.248 1.00 91.81 91 SER A C 1
ATOM 744 O O . SER A 1 91 ? 1.381 7.166 -9.354 1.00 91.81 91 SER A O 1
ATOM 746 N N . ASN A 1 92 ? 1.363 9.337 -9.925 1.00 90.56 92 ASN A N 1
ATOM 747 C CA . ASN A 1 92 ? 0.350 9.189 -10.973 1.00 90.56 92 ASN A CA 1
ATOM 748 C C . ASN A 1 92 ? 1.021 8.757 -12.282 1.00 90.56 92 ASN A C 1
ATOM 750 O O . ASN A 1 92 ? 2.004 9.366 -12.699 1.00 90.56 92 ASN A O 1
ATOM 754 N N . VAL A 1 93 ? 0.460 7.755 -12.953 1.00 88.88 93 VAL A N 1
ATOM 755 C CA . VAL A 1 93 ? 0.884 7.305 -14.285 1.00 88.88 93 VAL A CA 1
ATOM 756 C C . VAL A 1 93 ? -0.329 7.193 -15.202 1.00 88.88 93 VAL A C 1
ATOM 758 O O . VAL A 1 93 ? -1.361 6.660 -14.802 1.00 88.88 93 VAL A O 1
ATOM 761 N N . VAL A 1 94 ? -0.214 7.737 -16.414 1.00 75.25 94 VAL A N 1
ATOM 762 C CA . VAL A 1 94 ? -1.305 7.796 -17.409 1.00 75.25 94 VAL A CA 1
ATOM 763 C C . VAL A 1 94 ? -1.166 6.695 -18.468 1.00 75.25 94 VAL A C 1
ATOM 765 O O . VAL A 1 94 ? -2.161 6.309 -19.077 1.00 75.25 94 VAL A O 1
ATOM 768 N N . ASP A 1 95 ? 0.042 6.142 -18.622 1.00 64.88 95 ASP A N 1
ATOM 769 C CA . ASP A 1 95 ? 0.359 5.082 -19.575 1.00 64.88 95 ASP A CA 1
ATOM 770 C C . ASP A 1 95 ? 0.737 3.781 -18.867 1.00 64.88 95 ASP A C 1
ATOM 772 O O . ASP A 1 95 ? 1.656 3.725 -18.043 1.00 64.88 95 ASP A O 1
ATOM 776 N N . PHE A 1 96 ? 0.044 2.711 -19.245 1.00 57.59 96 PHE A N 1
ATOM 777 C CA . PHE A 1 96 ? 0.658 1.396 -19.255 1.00 57.59 96 PHE A CA 1
ATOM 778 C C . PHE A 1 96 ? 1.419 1.329 -20.566 1.00 57.59 96 PHE A C 1
ATOM 780 O O . PHE A 1 96 ? 0.816 1.063 -21.601 1.00 57.59 96 PHE A O 1
ATOM 787 N N . GLU A 1 97 ? 2.732 1.557 -20.543 1.00 50.25 97 GLU A N 1
ATOM 788 C CA . GLU A 1 97 ? 3.549 0.956 -21.589 1.00 50.25 97 GLU A CA 1
ATOM 789 C C . GLU A 1 97 ? 3.291 -0.553 -21.504 1.00 50.25 97 GLU A C 1
ATOM 791 O O . GLU A 1 97 ? 3.757 -1.231 -20.581 1.00 50.25 97 GLU A O 1
ATOM 796 N N . GLU A 1 98 ? 2.479 -1.065 -22.431 1.00 43.78 98 GLU A N 1
ATOM 797 C CA . GLU A 1 98 ? 2.483 -2.466 -22.823 1.00 43.78 98 GLU A CA 1
ATOM 798 C C . GLU A 1 98 ? 3.896 -2.762 -23.323 1.00 43.78 98 GLU A C 1
ATOM 800 O O . GLU A 1 98 ? 4.199 -2.706 -24.515 1.00 43.78 98 GLU A O 1
ATOM 805 N N . VAL A 1 99 ? 4.807 -3.025 -22.390 1.00 41.84 99 VAL A N 1
ATOM 806 C CA . VAL A 1 99 ? 6.065 -3.668 -22.731 1.00 41.84 99 VAL A CA 1
ATOM 807 C C . VAL A 1 99 ? 5.678 -5.095 -23.103 1.00 41.84 99 VAL A C 1
ATOM 809 O O . VAL A 1 99 ? 5.418 -5.912 -22.219 1.00 41.84 99 VAL A O 1
ATOM 812 N N . LYS A 1 100 ? 5.520 -5.294 -24.416 1.00 32.34 100 LYS A N 1
ATOM 813 C CA . LYS A 1 100 ? 5.332 -6.576 -25.101 1.00 32.34 100 LYS A CA 1
ATOM 814 C C . LYS A 1 100 ? 6.282 -7.652 -24.592 1.00 32.34 100 LYS A C 1
ATOM 816 O O . LYS A 1 100 ? 7.454 -7.314 -24.306 1.00 32.34 100 LYS A O 1
#

Sequence (100 aa):
METKKKQVFNGQELAMLFQAFSKRIFSRPQKGDIYSKSNYSDDNSCTFYISLSYYDTLLKEFQNAYVQGKFAHSNANITWVNLMNKLIDASNVVDFEEVK

Foldseek 3Di:
DFKWWKFKDFPVLVVVVVVCCVVVLAPHDDVPQWDWDFPPDPRRMIMITGGPVRLVRRLVSLVVCVVVCVLVPDPRNVSSVVSSVRSVVTDIDPDDPPPD